Protein AF-A0A379WR60-F1 (afdb_monomer)

Organism: Salmonella enterica I (NCBI:txid59201)

Solvent-accessible surface area (backbone atoms only — not comparable to full-atom values): 6809 Å² total; per-residue (Å²): 126,82,72,54,61,69,66,51,46,56,56,52,48,65,55,46,52,59,52,52,48,51,50,52,58,60,55,70,70,40,70,63,60,55,54,53,50,61,67,33,69,66,49,44,49,53,51,50,51,51,50,53,49,47,68,53,49,50,59,51,50,49,53,54,48,50,52,51,53,48,48,66,72,74,48,94,53,94,61,50,64,58,55,52,50,64,67,46,44,69,74,69,53,58,86,59,55,64,56,51,50,47,49,70,70,61,49,63,66,61,64,63,68,76,75,113

pLDDT: mean 79.37, std 12.52, range [49.56, 97.25]

Structure (mmCIF, N/CA/C/O backbone):
data_AF-A0A379WR60-F1
#
_entry.id   AF-A0A379WR60-F1
#
loop_
_atom_site.group_PDB
_atom_site.id
_atom_site.type_symbol
_atom_site.label_atom_id
_atom_site.label_alt_id
_atom_site.label_comp_id
_atom_site.label_asym_id
_atom_site.label_entity_id
_atom_site.label_seq_id
_atom_site.pdbx_PDB_ins_code
_atom_site.Cartn_x
_atom_site.Cartn_y
_atom_site.Cartn_z
_atom_site.occupancy
_atom_site.B_iso_or_equiv
_atom_site.auth_seq_id
_atom_site.auth_comp_id
_atom_site.auth_asym_id
_atom_site.auth_atom_id
_atom_site.pdbx_PDB_model_num
ATOM 1 N N . MET A 1 1 ? -24.476 6.659 -25.187 1.00 49.56 1 MET A N 1
ATOM 2 C CA . MET A 1 1 ? -23.759 5.457 -24.701 1.00 49.56 1 MET A CA 1
ATOM 3 C C . MET A 1 1 ? -22.477 5.166 -25.487 1.00 49.56 1 MET A C 1
ATOM 5 O O . MET A 1 1 ? -21.475 4.909 -24.850 1.00 49.56 1 MET A O 1
ATOM 9 N N . VAL A 1 2 ? -22.439 5.271 -26.826 1.00 54.91 2 VAL A N 1
ATOM 10 C CA . VAL A 1 2 ? -21.188 5.108 -27.624 1.00 54.91 2 VAL A CA 1
ATOM 11 C C . VAL A 1 2 ? -20.344 6.402 -27.727 1.00 54.91 2 VAL A C 1
ATOM 13 O O . VAL A 1 2 ? -19.205 6.383 -28.180 1.00 54.91 2 VAL A O 1
ATOM 16 N N . SER A 1 3 ? -20.872 7.548 -27.285 1.00 53.28 3 SER A N 1
ATOM 17 C CA . SER A 1 3 ? -20.223 8.864 -27.402 1.00 53.28 3 SER A CA 1
ATOM 18 C C . SER A 1 3 ? -19.249 9.232 -26.273 1.00 53.28 3 SER A C 1
ATOM 20 O O . SER A 1 3 ? -18.449 10.141 -26.486 1.00 53.28 3 SER A O 1
ATOM 22 N N . ASP A 1 4 ? -19.283 8.555 -25.116 1.00 58.62 4 ASP A N 1
ATOM 23 C CA . ASP A 1 4 ? -18.373 8.842 -23.985 1.00 58.62 4 ASP A CA 1
ATOM 24 C C . ASP A 1 4 ? -16.976 8.247 -24.199 1.00 58.62 4 ASP A C 1
ATOM 26 O O . ASP A 1 4 ? -15.970 8.918 -23.981 1.00 58.62 4 ASP A O 1
ATOM 30 N N . TRP A 1 5 ? -16.905 7.073 -24.836 1.00 58.62 5 TRP A N 1
ATOM 31 C CA . TRP A 1 5 ? -15.660 6.350 -25.129 1.00 58.62 5 TRP A CA 1
ATOM 32 C C . TRP A 1 5 ? -14.585 7.184 -25.851 1.00 58.62 5 TRP A C 1
ATOM 34 O O . TRP A 1 5 ? -13.394 6.929 -25.699 1.00 58.62 5 TRP A O 1
ATOM 44 N N . ARG A 1 6 ? -14.974 8.198 -26.638 1.00 61.84 6 ARG A N 1
ATOM 45 C CA . ARG A 1 6 ? -14.028 9.069 -27.359 1.00 61.84 6 ARG A CA 1
ATOM 46 C C . ARG A 1 6 ? -13.465 10.210 -26.499 1.00 61.84 6 ARG A C 1
ATOM 48 O O . ARG A 1 6 ? -12.386 10.700 -26.820 1.00 61.84 6 ARG A O 1
ATOM 55 N N . ARG A 1 7 ? -14.152 10.629 -25.428 1.00 61.25 7 ARG A N 1
ATOM 56 C CA . ARG A 1 7 ? -13.618 11.604 -24.454 1.00 61.25 7 ARG A CA 1
ATOM 57 C C . ARG A 1 7 ? -12.682 10.923 -23.452 1.00 61.25 7 ARG A C 1
ATOM 59 O O . ARG A 1 7 ? -11.645 11.490 -23.117 1.00 61.25 7 ARG A O 1
ATOM 66 N N . ASP A 1 8 ? -12.984 9.680 -23.088 1.00 60.25 8 ASP A N 1
ATOM 67 C CA . ASP A 1 8 ? -12.204 8.894 -22.122 1.00 60.25 8 ASP A CA 1
ATOM 68 C C . ASP A 1 8 ? -10.953 8.265 -22.761 1.00 60.25 8 ASP A C 1
ATOM 70 O O . ASP A 1 8 ? -9.937 8.055 -22.095 1.00 60.25 8 ASP A O 1
ATOM 74 N N . ALA A 1 9 ? -10.982 8.029 -24.081 1.00 63.75 9 ALA A N 1
ATOM 75 C CA . ALA A 1 9 ? -9.830 7.546 -24.845 1.00 63.75 9 ALA A CA 1
ATOM 76 C C . ALA A 1 9 ? -8.605 8.468 -24.721 1.00 63.75 9 ALA A C 1
ATOM 78 O O . ALA A 1 9 ? -7.477 7.981 -24.697 1.00 63.75 9 ALA A O 1
ATOM 79 N N . GLY A 1 10 ? -8.807 9.785 -24.581 1.00 67.00 10 GLY A N 1
ATOM 80 C CA . GLY A 1 10 ? -7.714 10.730 -24.335 1.00 67.00 10 GLY A CA 1
ATOM 81 C C . GLY A 1 10 ? -6.991 10.465 -23.009 1.00 67.00 10 GLY A C 1
ATOM 82 O O . GLY A 1 10 ? -5.765 10.519 -22.958 1.00 67.00 10 GLY A O 1
ATOM 83 N N . LEU A 1 11 ? -7.733 10.099 -21.959 1.00 73.56 11 LEU A N 1
ATOM 84 C CA . LEU A 1 11 ? -7.172 9.760 -20.645 1.00 73.56 11 LEU A CA 1
ATOM 85 C C . LEU A 1 11 ? -6.415 8.428 -20.687 1.00 73.56 11 LEU A C 1
ATOM 87 O O . LEU A 1 11 ? -5.320 8.323 -20.136 1.00 73.56 11 LEU A O 1
ATOM 91 N N . GLY A 1 12 ? -6.962 7.437 -21.399 1.00 75.56 12 GLY A N 1
ATOM 92 C CA . GLY A 1 12 ? -6.289 6.159 -21.632 1.00 75.56 12 GLY A CA 1
ATOM 93 C C . GLY A 1 12 ? -4.956 6.335 -22.359 1.00 75.56 12 GLY A C 1
ATOM 94 O O . GLY A 1 12 ? -3.951 5.773 -21.938 1.00 75.56 12 GLY A O 1
ATOM 95 N N . VAL A 1 13 ? -4.909 7.173 -23.397 1.00 77.12 13 VAL A N 1
ATOM 96 C CA . VAL A 1 13 ? -3.669 7.458 -24.140 1.00 77.12 13 VAL A CA 1
ATOM 97 C C . VAL A 1 13 ? -2.638 8.170 -23.259 1.00 77.12 13 VAL A C 1
ATOM 99 O O . VAL A 1 13 ? -1.478 7.765 -23.252 1.00 77.12 13 VAL A O 1
ATOM 102 N N . ILE A 1 14 ? -3.042 9.168 -22.466 1.00 82.25 14 ILE A N 1
ATOM 103 C CA . ILE A 1 14 ? -2.129 9.886 -21.557 1.00 82.25 14 ILE A CA 1
ATOM 104 C C . ILE A 1 14 ? -1.527 8.950 -20.496 1.00 82.25 14 ILE A C 1
ATOM 106 O O . ILE A 1 14 ? -0.368 9.126 -20.127 1.00 82.25 14 ILE A O 1
ATOM 110 N N . LEU A 1 15 ? -2.272 7.942 -20.033 1.00 83.50 15 LEU A N 1
ATOM 111 C CA . LEU A 1 15 ? -1.778 6.949 -19.074 1.00 83.50 15 LEU A CA 1
ATOM 112 C C . LEU A 1 15 ? -0.913 5.863 -19.739 1.00 83.50 15 LEU A C 1
ATOM 114 O O . LEU A 1 15 ? 0.106 5.445 -19.188 1.00 83.50 15 LEU A O 1
ATOM 118 N N . LEU A 1 16 ? -1.300 5.409 -20.934 1.00 85.06 16 LEU A N 1
ATOM 119 C CA . LEU A 1 16 ? -0.630 4.319 -21.648 1.00 85.06 16 LEU A CA 1
ATOM 120 C C . LEU A 1 16 ? 0.703 4.748 -22.268 1.00 85.06 16 LEU A C 1
ATOM 122 O O . LEU A 1 16 ? 1.637 3.951 -22.282 1.00 85.06 16 LEU A O 1
ATOM 126 N N . VAL A 1 17 ? 0.822 5.989 -22.749 1.00 86.56 17 VAL A N 1
ATOM 127 C CA . VAL A 1 17 ? 2.059 6.513 -23.357 1.00 86.56 17 VAL A CA 1
ATOM 128 C C . VAL A 1 17 ? 3.279 6.399 -22.424 1.00 86.56 17 VAL A C 1
ATOM 130 O O . VAL A 1 17 ? 4.262 5.781 -22.840 1.00 86.56 17 VAL A O 1
ATOM 133 N N . PRO A 1 18 ? 3.268 6.915 -21.176 1.00 86.19 18 PRO A N 1
ATOM 134 C CA . PRO A 1 18 ? 4.410 6.782 -20.274 1.00 86.19 18 PRO A CA 1
ATOM 135 C C . PRO A 1 18 ? 4.625 5.335 -19.828 1.00 86.19 18 PRO A C 1
ATOM 137 O O . PRO A 1 18 ? 5.768 4.918 -19.668 1.00 86.19 18 PRO A O 1
ATOM 140 N N . MET A 1 19 ? 3.557 4.543 -19.689 1.00 86.31 19 MET A N 1
ATOM 141 C CA . MET A 1 19 ? 3.677 3.126 -19.354 1.00 86.31 19 MET A CA 1
ATOM 142 C C . MET A 1 19 ? 4.462 2.383 -20.442 1.00 86.31 19 MET A C 1
ATOM 144 O O . MET A 1 19 ? 5.486 1.768 -20.151 1.00 86.31 19 MET A O 1
ATOM 148 N N . ILE A 1 20 ? 4.050 2.517 -21.707 1.00 85.19 20 ILE A N 1
ATOM 149 C CA . ILE A 1 20 ? 4.739 1.916 -22.857 1.00 85.19 20 ILE A CA 1
ATOM 150 C C . ILE A 1 20 ? 6.171 2.447 -22.964 1.00 85.19 20 ILE A C 1
ATOM 152 O O . ILE A 1 20 ? 7.082 1.664 -23.215 1.00 85.19 20 ILE A O 1
ATOM 156 N N . TYR A 1 21 ? 6.397 3.742 -22.730 1.00 85.00 21 TYR A N 1
ATOM 157 C CA . TYR A 1 21 ? 7.737 4.332 -22.763 1.00 85.00 21 TYR A CA 1
ATOM 158 C C . TYR A 1 21 ? 8.679 3.707 -21.723 1.00 85.00 21 TYR A C 1
ATOM 160 O O . TYR A 1 21 ? 9.807 3.347 -22.060 1.00 85.00 21 TYR A O 1
ATOM 168 N N . ILE A 1 22 ? 8.208 3.501 -20.488 1.00 84.69 22 ILE A N 1
ATOM 169 C CA . ILE A 1 22 ? 8.973 2.820 -19.433 1.00 84.69 22 ILE A CA 1
ATOM 170 C C . ILE A 1 22 ? 9.271 1.372 -19.836 1.00 84.69 22 ILE A C 1
ATOM 172 O O . ILE A 1 22 ? 10.406 0.926 -19.688 1.00 84.69 22 ILE A O 1
ATOM 176 N N . PHE A 1 23 ? 8.295 0.650 -20.399 1.00 82.69 23 PHE A N 1
ATOM 177 C CA . PHE A 1 23 ? 8.506 -0.712 -20.899 1.00 82.69 23 PHE A CA 1
ATOM 178 C C . PHE A 1 23 ? 9.556 -0.746 -22.016 1.00 82.69 23 PHE A C 1
ATOM 180 O O . PHE A 1 23 ? 10.526 -1.496 -21.923 1.00 82.69 23 PHE A O 1
ATOM 187 N N . VAL A 1 24 ? 9.430 0.101 -23.039 1.00 80.81 24 VAL A N 1
ATOM 188 C CA . VAL A 1 24 ? 10.409 0.173 -24.131 1.00 80.81 24 VAL A CA 1
ATOM 189 C C . VAL A 1 24 ? 11.794 0.488 -23.573 1.00 80.81 24 VAL A C 1
ATOM 191 O O . VAL A 1 24 ? 12.745 -0.212 -23.909 1.00 80.81 24 VAL A O 1
ATOM 194 N N . GLN A 1 25 ? 11.928 1.461 -22.671 1.00 76.50 25 GLN A N 1
ATOM 195 C CA . GLN A 1 25 ? 13.215 1.839 -22.085 1.00 76.50 25 GLN A CA 1
ATOM 196 C C . GLN A 1 25 ? 13.818 0.735 -21.194 1.00 76.50 25 GLN A C 1
ATOM 198 O O . GLN A 1 25 ? 15.031 0.516 -21.233 1.00 76.50 25 GLN A O 1
ATOM 203 N N . ALA A 1 26 ? 12.985 0.006 -20.446 1.00 72.31 26 ALA A N 1
ATOM 204 C CA . ALA A 1 26 ? 13.401 -1.126 -19.619 1.00 72.31 26 ALA A CA 1
ATOM 20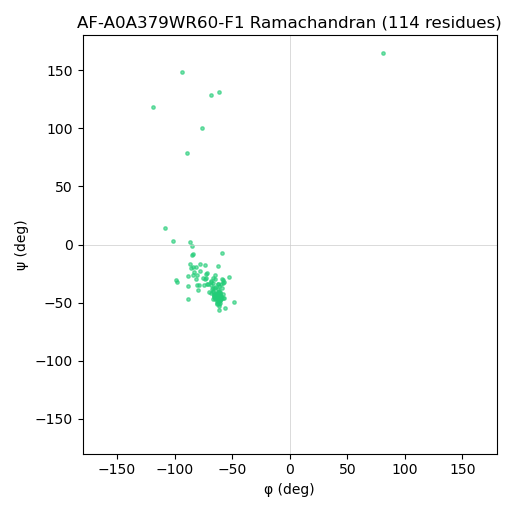5 C C . ALA A 1 26 ? 13.906 -2.309 -20.464 1.00 72.31 26 ALA A C 1
ATOM 207 O O . ALA A 1 26 ? 14.920 -2.916 -20.123 1.00 72.31 26 ALA A O 1
ATOM 208 N N . PHE A 1 27 ? 13.258 -2.597 -21.598 1.00 69.75 27 PHE A N 1
ATOM 209 C CA . PHE A 1 27 ? 13.670 -3.666 -22.516 1.00 69.75 27 PHE A CA 1
ATOM 210 C C . PHE A 1 27 ? 14.769 -3.237 -23.508 1.00 69.75 27 PHE A C 1
ATOM 212 O O . PHE A 1 27 ? 15.491 -4.092 -24.021 1.00 69.75 27 PHE A O 1
ATOM 219 N N . SER A 1 28 ? 14.968 -1.932 -23.735 1.00 64.75 28 SER A N 1
ATOM 220 C CA . SER A 1 28 ? 15.986 -1.393 -24.661 1.00 64.75 28 SER A CA 1
ATOM 221 C C . SER A 1 28 ? 17.424 -1.686 -24.229 1.00 64.75 28 SER A C 1
ATOM 223 O O . SER A 1 28 ? 18.313 -1.760 -25.071 1.00 64.75 28 SER A O 1
ATOM 225 N N . LYS A 1 29 ? 17.671 -1.866 -22.924 1.00 61.97 29 LYS A N 1
ATOM 226 C CA . LYS A 1 29 ? 18.993 -2.243 -22.392 1.00 61.97 29 LYS A CA 1
ATOM 227 C C . LYS A 1 29 ? 19.249 -3.763 -22.420 1.00 61.97 29 LYS A C 1
ATOM 229 O O . LYS A 1 29 ? 20.341 -4.196 -22.063 1.00 61.97 29 LYS A O 1
ATOM 234 N N . GLY A 1 30 ? 18.281 -4.563 -22.883 1.00 67.06 30 GLY A N 1
ATOM 235 C CA . GLY A 1 30 ? 18.343 -6.026 -22.935 1.00 67.06 30 GLY A CA 1
ATOM 236 C C . GLY A 1 30 ? 18.030 -6.712 -21.596 1.00 67.06 30 GLY A C 1
ATOM 237 O O . GLY A 1 30 ? 18.049 -6.096 -20.535 1.00 67.06 30 GLY A O 1
ATOM 238 N N . LEU A 1 31 ? 17.759 -8.023 -21.638 1.00 65.31 31 LEU A N 1
ATOM 239 C CA . LEU A 1 31 ? 17.496 -8.851 -20.444 1.00 65.31 31 LEU A CA 1
ATOM 240 C C . LEU A 1 31 ? 18.763 -9.146 -19.618 1.00 65.31 31 LEU A C 1
ATOM 242 O O . LEU A 1 31 ? 18.672 -9.520 -18.453 1.00 65.31 31 LEU A O 1
ATOM 246 N N . MET A 1 32 ? 19.948 -8.965 -20.210 1.00 65.38 32 MET A N 1
ATOM 247 C CA . MET A 1 32 ? 21.240 -9.255 -19.580 1.00 65.38 32 MET A CA 1
ATOM 248 C C . MET A 1 32 ? 21.522 -8.387 -18.340 1.00 65.38 32 MET A C 1
ATOM 250 O O . MET A 1 32 ? 21.792 -8.958 -17.285 1.00 65.38 32 MET A O 1
ATOM 254 N N . PRO A 1 33 ? 21.404 -7.043 -18.387 1.00 68.44 33 PRO A N 1
ATOM 255 C CA . PRO A 1 33 ? 21.557 -6.224 -17.187 1.00 68.44 33 PRO A CA 1
ATOM 256 C C . PRO A 1 33 ? 20.469 -6.495 -16.144 1.00 68.44 33 PRO A C 1
ATOM 258 O O . PRO A 1 33 ? 20.744 -6.376 -14.958 1.00 68.44 33 PRO A O 1
ATOM 261 N N . VAL A 1 34 ? 19.256 -6.899 -16.540 1.00 65.25 34 VAL A N 1
ATOM 262 C CA . VAL A 1 34 ? 18.200 -7.271 -15.580 1.00 65.25 34 VAL A CA 1
ATOM 263 C C . VAL A 1 34 ? 18.591 -8.532 -14.810 1.00 65.25 34 VAL A C 1
ATOM 265 O O . VAL A 1 34 ? 18.489 -8.545 -13.588 1.00 65.25 34 VAL A O 1
ATOM 268 N N . LEU A 1 35 ? 19.100 -9.565 -15.491 1.00 68.00 35 LEU A N 1
ATOM 269 C CA . LEU A 1 35 ? 19.599 -10.774 -14.825 1.00 68.00 35 LEU A CA 1
ATOM 270 C C . LEU A 1 35 ? 20.824 -10.494 -13.944 1.00 68.00 35 LEU A C 1
ATOM 272 O O . LEU A 1 35 ? 20.929 -11.069 -12.866 1.00 68.00 35 LEU A O 1
ATOM 276 N N . GLN A 1 36 ? 21.727 -9.611 -14.376 1.00 71.25 36 GLN A N 1
ATOM 277 C CA . GLN A 1 36 ? 22.896 -9.222 -13.580 1.00 71.25 36 GLN A CA 1
ATOM 278 C C . GLN A 1 36 ? 22.495 -8.459 -12.311 1.00 71.25 36 GLN A C 1
ATOM 280 O O . GLN A 1 36 ? 22.979 -8.796 -11.239 1.00 71.25 36 GLN A O 1
ATOM 285 N N . ASN A 1 37 ? 21.557 -7.510 -12.407 1.00 70.19 37 ASN A N 1
ATOM 286 C CA . ASN A 1 37 ? 21.034 -6.788 -11.240 1.00 70.19 37 ASN A CA 1
ATOM 287 C C . ASN A 1 37 ? 20.210 -7.701 -10.317 1.00 70.19 37 ASN A C 1
ATOM 289 O O . ASN A 1 37 ? 20.252 -7.549 -9.105 1.00 70.19 37 ASN A O 1
ATOM 293 N N . LEU A 1 38 ? 19.475 -8.678 -10.862 1.00 68.62 38 LEU A N 1
ATOM 294 C CA . LEU A 1 38 ? 18.766 -9.675 -10.050 1.00 68.62 38 LEU A CA 1
ATOM 295 C C . LEU A 1 38 ? 19.721 -10.599 -9.283 1.00 68.62 38 LEU A C 1
ATOM 297 O O . LEU A 1 38 ? 19.342 -11.111 -8.234 1.00 68.62 38 LEU A O 1
ATOM 301 N N . ALA A 1 39 ? 20.925 -10.833 -9.808 1.00 73.31 39 ALA A N 1
ATOM 302 C CA . ALA A 1 39 ? 21.957 -11.632 -9.154 1.00 73.31 39 ALA A CA 1
ATOM 303 C C . ALA A 1 39 ? 22.794 -10.830 -8.141 1.00 73.31 39 ALA A C 1
ATOM 305 O O . ALA A 1 39 ? 23.583 -11.428 -7.407 1.00 73.31 39 ALA A O 1
ATOM 306 N N . ASP A 1 40 ? 22.625 -9.506 -8.086 1.00 80.62 40 ASP A N 1
ATOM 307 C CA . ASP A 1 40 ? 23.313 -8.651 -7.124 1.00 80.62 40 ASP A CA 1
ATOM 308 C C . ASP A 1 40 ? 22.790 -8.945 -5.702 1.00 80.62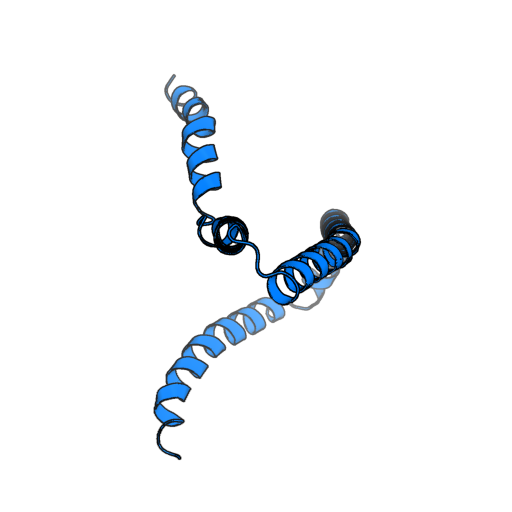 40 ASP A C 1
ATOM 310 O O . ASP A 1 40 ? 21.569 -8.944 -5.473 1.00 80.62 40 ASP A O 1
ATOM 314 N N . PRO A 1 41 ? 23.670 -9.209 -4.717 1.00 80.31 41 PRO A N 1
ATOM 315 C CA . PRO A 1 41 ? 23.259 -9.556 -3.358 1.00 80.31 41 PRO A CA 1
ATOM 316 C C . PRO A 1 41 ? 22.387 -8.483 -2.696 1.00 80.31 41 PRO A C 1
ATOM 318 O O . PRO A 1 41 ? 21.502 -8.835 -1.910 1.00 80.31 41 PRO A O 1
ATOM 321 N N . ASP A 1 42 ? 22.578 -7.208 -3.043 1.00 83.06 42 ASP A N 1
ATOM 322 C CA . ASP A 1 42 ? 21.791 -6.090 -2.514 1.00 83.06 42 ASP A CA 1
ATOM 323 C C . ASP A 1 42 ? 20.335 -6.128 -2.997 1.00 83.06 42 ASP A C 1
ATOM 325 O O . ASP A 1 42 ? 19.401 -5.943 -2.211 1.00 83.06 42 ASP A O 1
ATOM 329 N N . MET A 1 43 ? 20.116 -6.441 -4.278 1.00 85.75 43 MET A N 1
ATOM 330 C CA . MET A 1 43 ? 18.775 -6.562 -4.852 1.00 85.75 43 MET A CA 1
ATOM 331 C C . MET A 1 43 ? 18.028 -7.756 -4.249 1.00 85.75 43 MET A C 1
ATOM 333 O O . MET A 1 43 ? 16.853 -7.641 -3.890 1.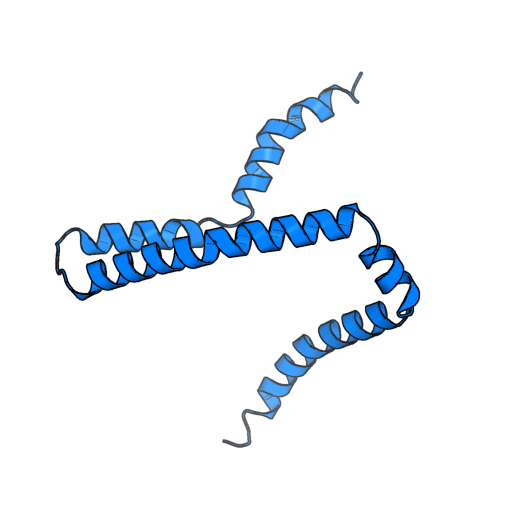00 85.75 43 MET A O 1
ATOM 337 N N . LEU A 1 44 ? 18.716 -8.883 -4.056 1.00 86.69 44 LEU A N 1
ATOM 338 C CA . LEU A 1 44 ? 18.145 -10.059 -3.396 1.00 86.69 44 LEU A CA 1
ATOM 339 C C . LEU A 1 44 ? 17.785 -9.780 -1.931 1.00 86.69 44 LEU A C 1
ATOM 341 O O . LEU A 1 44 ? 16.708 -10.183 -1.486 1.00 86.69 44 LEU A O 1
ATOM 345 N N . HIS A 1 45 ? 18.634 -9.060 -1.191 1.00 89.31 45 HIS A N 1
ATOM 346 C CA . HIS A 1 45 ? 18.337 -8.662 0.189 1.00 89.31 45 HIS A CA 1
ATOM 347 C C . HIS A 1 45 ? 17.12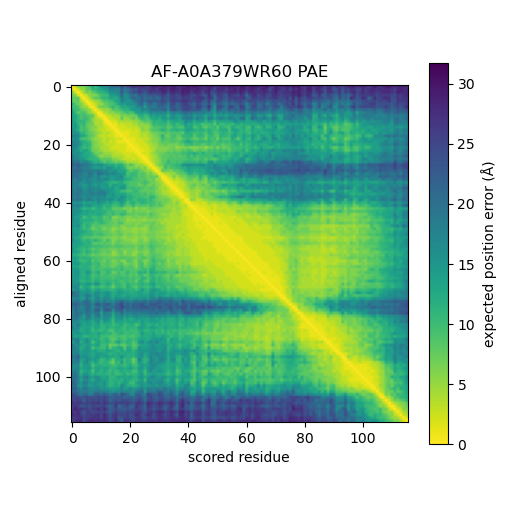6 -7.729 0.264 1.00 89.31 45 HIS A C 1
ATOM 349 O O . HIS A 1 45 ? 16.255 -7.925 1.114 1.00 89.31 45 HIS A O 1
ATOM 355 N N . ALA A 1 46 ? 17.020 -6.758 -0.646 1.00 91.12 46 ALA A N 1
ATOM 356 C CA . ALA A 1 46 ? 15.870 -5.860 -0.709 1.00 91.12 46 ALA A CA 1
ATOM 357 C C . ALA A 1 46 ? 14.558 -6.613 -0.999 1.00 91.12 46 ALA A C 1
ATOM 359 O O . ALA A 1 46 ? 13.531 -6.342 -0.364 1.00 91.12 46 ALA A O 1
ATOM 360 N N . ILE A 1 47 ? 14.589 -7.595 -1.909 1.00 91.12 47 ILE A N 1
ATOM 361 C CA . ILE A 1 47 ? 13.432 -8.451 -2.208 1.00 91.12 47 ILE A CA 1
ATOM 362 C C . ILE A 1 47 ? 13.048 -9.270 -0.971 1.00 91.12 47 ILE A C 1
ATOM 364 O O . ILE A 1 47 ? 11.881 -9.263 -0.578 1.00 91.12 47 ILE A O 1
ATOM 368 N N . TRP A 1 48 ? 14.011 -9.923 -0.314 1.00 92.88 48 TRP A N 1
ATOM 369 C CA . TRP A 1 48 ? 13.753 -10.719 0.890 1.00 92.88 48 TRP A CA 1
ATOM 370 C C . TRP A 1 48 ? 13.179 -9.895 2.040 1.00 92.88 48 TRP A C 1
ATOM 372 O O . TRP A 1 48 ? 12.218 -10.332 2.672 1.00 92.88 48 TRP A O 1
ATOM 382 N N . LEU A 1 49 ? 13.715 -8.697 2.285 1.00 94.38 49 LEU A N 1
ATOM 383 C CA . LEU A 1 49 ? 13.176 -7.776 3.286 1.00 94.38 49 LEU A CA 1
ATOM 384 C C . LEU A 1 49 ? 11.732 -7.403 2.965 1.00 94.38 49 LEU A C 1
ATOM 386 O O . LEU A 1 49 ? 10.873 -7.479 3.838 1.00 94.38 49 LEU A O 1
ATOM 390 N N . THR A 1 50 ? 11.443 -7.065 1.710 1.00 94.88 50 THR A N 1
ATOM 391 C CA . THR A 1 50 ? 10.084 -6.713 1.278 1.00 94.88 50 THR A CA 1
ATOM 392 C C . THR A 1 50 ? 9.118 -7.881 1.463 1.00 94.88 50 THR A C 1
ATOM 394 O O . THR A 1 50 ? 8.020 -7.691 1.982 1.00 94.88 50 THR A O 1
ATOM 397 N N . VAL A 1 51 ? 9.530 -9.097 1.091 1.00 96.31 51 VAL A N 1
ATOM 398 C CA . VAL A 1 51 ? 8.725 -10.316 1.266 1.00 96.31 51 VAL A CA 1
ATOM 399 C C . VAL A 1 51 ? 8.489 -10.610 2.744 1.00 96.31 51 VAL A C 1
ATOM 401 O O . VAL A 1 51 ? 7.356 -10.886 3.125 1.00 96.31 51 VAL A O 1
ATOM 404 N N . LEU A 1 52 ? 9.516 -10.511 3.589 1.00 96.69 52 LEU A N 1
ATOM 405 C CA . LEU A 1 52 ? 9.401 -10.733 5.031 1.00 96.69 52 LEU A CA 1
ATOM 406 C C . LEU A 1 52 ? 8.473 -9.698 5.679 1.00 96.69 52 LEU A C 1
ATOM 408 O O . LEU A 1 52 ? 7.591 -10.060 6.460 1.00 96.69 52 LEU A O 1
ATOM 412 N N . ILE A 1 53 ? 8.623 -8.423 5.311 1.00 97.25 53 ILE A N 1
ATOM 413 C CA . ILE A 1 53 ? 7.741 -7.343 5.763 1.00 97.25 53 ILE A CA 1
ATOM 414 C C . ILE A 1 53 ? 6.308 -7.622 5.316 1.00 97.25 53 ILE A C 1
ATOM 416 O O . ILE A 1 53 ? 5.405 -7.554 6.142 1.00 97.25 53 ILE A O 1
ATOM 420 N N . ALA A 1 54 ? 6.081 -7.978 4.050 1.00 96.94 54 ALA A N 1
ATOM 421 C CA . ALA A 1 54 ? 4.748 -8.285 3.541 1.00 96.94 54 ALA A CA 1
ATOM 422 C C . ALA A 1 54 ? 4.128 -9.494 4.258 1.00 96.94 54 ALA A C 1
ATOM 424 O O . ALA A 1 54 ? 2.963 -9.443 4.648 1.00 96.94 54 ALA A O 1
ATOM 425 N N . LEU A 1 55 ? 4.910 -10.550 4.495 1.00 97.19 55 LEU A N 1
ATOM 426 C CA . LEU A 1 55 ? 4.456 -11.765 5.169 1.00 97.19 55 LEU A CA 1
ATOM 427 C C . LEU A 1 55 ? 3.948 -11.488 6.589 1.00 97.19 55 LEU A C 1
ATOM 429 O O . LEU A 1 55 ? 3.012 -12.144 7.031 1.00 97.19 55 LEU A O 1
ATOM 433 N N . ILE A 1 56 ? 4.540 -10.520 7.292 1.00 96.94 56 ILE A N 1
ATOM 434 C CA . ILE A 1 56 ? 4.124 -10.128 8.645 1.00 96.94 56 ILE A CA 1
ATOM 435 C C . ILE A 1 56 ? 3.030 -9.053 8.590 1.00 96.94 56 ILE A C 1
ATOM 437 O O . ILE A 1 56 ? 2.010 -9.164 9.267 1.00 96.94 56 ILE A O 1
ATOM 441 N N . ALA A 1 57 ? 3.210 -8.017 7.773 1.00 96.62 57 ALA A N 1
ATOM 442 C CA . ALA A 1 57 ? 2.314 -6.867 7.718 1.00 96.62 57 ALA A CA 1
ATOM 443 C C . ALA A 1 57 ? 0.930 -7.229 7.170 1.00 96.62 57 ALA A C 1
ATOM 445 O O . ALA A 1 57 ? -0.068 -6.726 7.677 1.00 96.62 57 ALA A O 1
ATOM 446 N N . VAL A 1 58 ? 0.839 -8.111 6.170 1.00 97.06 58 VAL A N 1
ATOM 447 C CA . VAL A 1 58 ? -0.443 -8.516 5.571 1.00 97.06 58 VAL A CA 1
ATOM 448 C C . VAL A 1 58 ? -1.375 -9.194 6.584 1.00 97.06 58 VAL A C 1
ATOM 450 O O . VAL A 1 58 ? -2.489 -8.695 6.752 1.00 97.06 58 VAL A O 1
ATOM 453 N N . PRO A 1 59 ? -0.991 -10.280 7.286 1.00 97.19 59 PRO A N 1
ATOM 454 C CA . PRO A 1 59 ? -1.883 -10.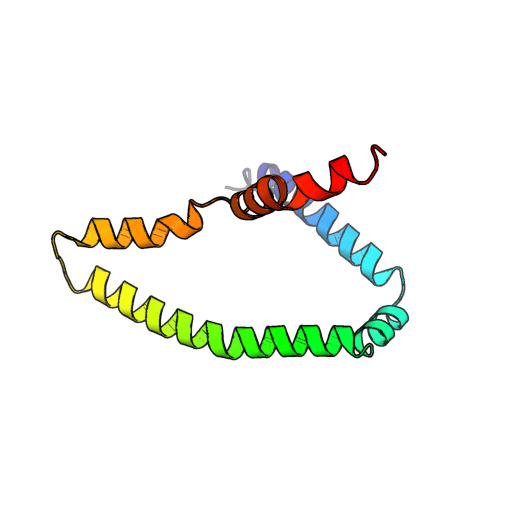918 8.252 1.00 97.19 59 PRO A CA 1
ATOM 455 C C . PRO A 1 59 ? -2.196 -10.003 9.436 1.00 97.19 59 PRO A C 1
ATOM 457 O O . PRO A 1 59 ? -3.336 -9.979 9.892 1.00 97.19 59 PRO A O 1
ATOM 460 N N . VAL A 1 60 ? -1.228 -9.207 9.899 1.00 96.69 60 VAL A N 1
ATOM 461 C CA . VAL A 1 60 ? -1.457 -8.227 10.970 1.00 96.69 60 VAL A CA 1
ATOM 462 C C . VAL A 1 60 ? -2.502 -7.192 10.536 1.00 96.69 60 VAL A C 1
ATOM 464 O O . VAL A 1 60 ? -3.510 -7.021 11.222 1.00 96.69 60 VAL A O 1
ATOM 467 N N . ASN A 1 61 ? -2.331 -6.568 9.367 1.00 94.88 61 ASN A N 1
ATOM 468 C CA . ASN A 1 61 ? -3.287 -5.600 8.822 1.00 94.88 61 ASN A CA 1
ATOM 469 C C . ASN A 1 61 ? -4.663 -6.226 8.576 1.00 94.88 61 ASN A C 1
ATOM 471 O O . ASN A 1 61 ? -5.680 -5.575 8.802 1.00 94.88 61 ASN A O 1
ATOM 475 N N . LEU A 1 62 ? -4.709 -7.490 8.151 1.00 96.38 62 LEU A N 1
ATOM 476 C CA . LEU A 1 62 ? -5.953 -8.219 7.932 1.00 96.38 62 LEU A CA 1
ATOM 477 C C . LEU A 1 62 ? -6.700 -8.463 9.249 1.00 96.38 62 LEU A C 1
ATOM 479 O O . LEU A 1 62 ? -7.891 -8.169 9.330 1.00 96.38 62 LEU A O 1
ATOM 483 N N . VAL A 1 63 ? -6.016 -8.930 10.298 1.00 96.50 63 VAL A N 1
ATOM 484 C CA . VAL A 1 63 ? -6.631 -9.152 11.618 1.00 96.50 63 VAL A CA 1
ATOM 485 C C . VAL A 1 63 ? -7.133 -7.835 12.211 1.00 96.50 63 VAL A C 1
ATOM 487 O O . VAL A 1 63 ? -8.303 -7.747 12.583 1.00 96.50 63 VAL A O 1
ATOM 490 N N . PHE A 1 64 ? -6.299 -6.791 12.251 1.00 92.94 64 PHE A N 1
ATOM 491 C CA . PHE A 1 64 ? -6.714 -5.483 12.771 1.00 92.94 64 PHE A CA 1
ATOM 492 C C . PHE A 1 64 ? -7.842 -4.861 11.943 1.00 92.94 64 PHE A C 1
ATOM 494 O O . PHE A 1 64 ? -8.813 -4.363 12.513 1.00 92.94 64 PHE A O 1
ATOM 501 N N . GLY A 1 65 ? -7.760 -4.934 10.614 1.00 90.38 65 GLY A N 1
ATOM 502 C CA . GLY A 1 65 ? -8.787 -4.412 9.716 1.00 90.38 65 GLY A CA 1
ATOM 503 C C . GLY A 1 65 ? -10.137 -5.102 9.910 1.00 90.38 65 GLY A C 1
ATOM 504 O O . GLY A 1 65 ? -11.159 -4.426 10.030 1.00 90.38 65 GLY A O 1
ATOM 505 N N . ILE A 1 66 ? -10.150 -6.435 10.018 1.00 94.00 66 ILE A N 1
ATOM 506 C CA . ILE A 1 66 ? -11.377 -7.206 10.263 1.00 94.00 66 ILE A CA 1
ATOM 507 C C . ILE A 1 66 ? -11.949 -6.894 11.648 1.00 94.00 66 ILE A C 1
ATOM 509 O O . ILE A 1 66 ? -13.155 -6.680 11.764 1.00 94.00 66 ILE A O 1
ATOM 513 N N . LEU A 1 67 ? -11.110 -6.823 12.688 1.00 91.06 67 LEU A N 1
ATOM 514 C CA . LEU A 1 67 ? -11.554 -6.482 14.044 1.00 91.06 67 LEU A CA 1
ATOM 515 C C . LEU A 1 67 ? -12.189 -5.087 14.098 1.00 91.06 67 LEU A C 1
ATOM 517 O O . LEU A 1 67 ? -13.264 -4.926 14.677 1.00 91.06 67 LEU A O 1
ATOM 521 N N . LEU A 1 68 ? -11.569 -4.091 13.459 1.00 88.50 68 LEU A N 1
ATOM 522 C CA . LEU A 1 68 ? -12.097 -2.728 13.375 1.00 88.50 68 LEU A CA 1
ATOM 523 C C . LEU A 1 68 ? -13.412 -2.677 12.588 1.00 88.50 68 LEU A C 1
ATOM 525 O O . LEU A 1 68 ? -14.385 -2.087 13.059 1.00 88.50 68 LEU A O 1
ATOM 529 N N . ALA A 1 69 ? -13.475 -3.333 11.426 1.00 88.56 69 ALA A N 1
ATOM 530 C CA . ALA A 1 69 ? -14.691 -3.403 10.619 1.00 88.56 69 ALA A CA 1
ATOM 531 C C . ALA A 1 69 ? -15.842 -4.079 11.382 1.00 88.56 69 ALA A C 1
ATOM 533 O O . ALA A 1 69 ? -1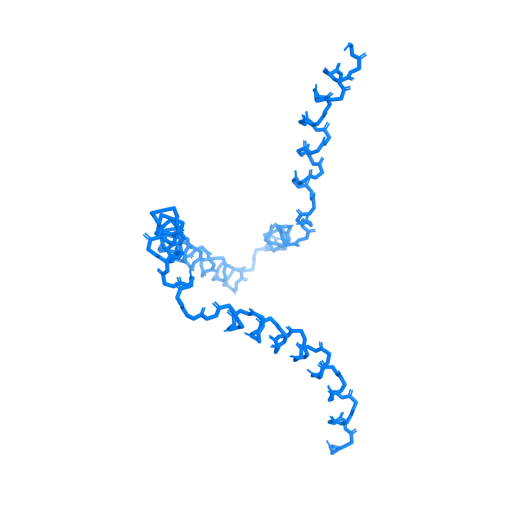6.982 -3.603 11.363 1.00 88.56 69 ALA A O 1
ATOM 534 N N . TRP A 1 70 ? -15.546 -5.160 12.107 1.00 89.94 70 TRP A N 1
ATOM 535 C CA . TRP A 1 70 ? -16.519 -5.858 12.9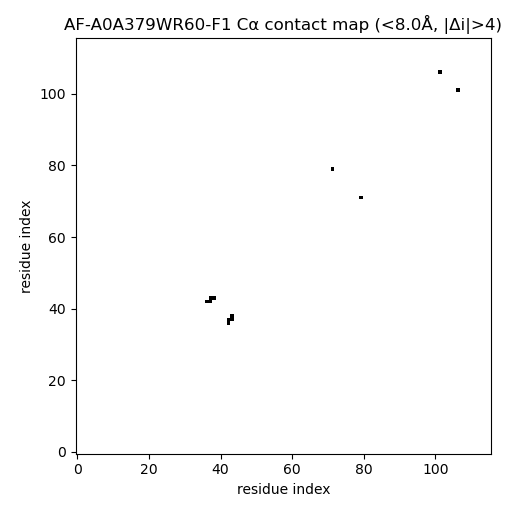41 1.00 89.94 70 TRP A CA 1
ATOM 536 C C . TRP A 1 70 ? -17.003 -4.986 14.106 1.00 89.94 70 TRP A C 1
ATOM 538 O O . TRP A 1 70 ? -18.208 -4.893 14.344 1.00 89.94 70 TRP A O 1
ATOM 548 N N . LEU A 1 71 ? -16.096 -4.270 14.777 1.00 85.62 71 LEU A N 1
ATOM 549 C CA . LEU A 1 71 ? -16.438 -3.352 15.866 1.00 85.62 71 LEU A CA 1
ATOM 550 C C . LEU A 1 71 ? -17.372 -2.225 15.392 1.00 85.62 71 LEU A C 1
ATOM 552 O O . LEU A 1 71 ? -18.400 -1.964 16.017 1.00 85.62 71 LEU A O 1
ATOM 556 N N . VAL A 1 72 ? -17.041 -1.590 14.265 1.00 83.94 72 VAL A N 1
ATOM 557 C CA . VAL A 1 72 ? -17.773 -0.440 13.701 1.00 83.94 72 VAL A CA 1
ATOM 558 C C . VAL A 1 72 ? -19.162 -0.819 13.182 1.00 83.94 72 VAL A C 1
ATOM 560 O O . VAL A 1 72 ? -20.065 0.022 13.192 1.00 83.94 72 VAL A O 1
ATOM 563 N N . THR A 1 73 ? -19.338 -2.049 12.693 1.00 84.44 73 THR A N 1
ATOM 564 C CA . THR A 1 73 ? -20.618 -2.531 12.146 1.00 84.44 73 THR A CA 1
ATOM 565 C C . THR A 1 73 ? -21.523 -3.142 13.210 1.00 84.44 73 THR A C 1
ATOM 567 O O . THR A 1 73 ? -22.741 -2.979 13.132 1.00 84.44 73 THR A O 1
ATOM 570 N N . ARG A 1 74 ? -20.959 -3.842 14.204 1.00 76.94 74 ARG A N 1
ATOM 571 C CA . ARG A 1 74 ? -21.743 -4.573 15.208 1.00 76.94 74 ARG A CA 1
ATOM 572 C C . ARG A 1 74 ? -22.128 -3.725 16.416 1.00 76.94 74 ARG A C 1
ATOM 574 O O . ARG A 1 74 ? -23.157 -4.011 17.025 1.00 76.94 74 ARG A O 1
ATOM 581 N N . PHE A 1 75 ? -21.353 -2.695 16.757 1.00 73.88 75 PHE A N 1
ATOM 582 C CA . PHE A 1 75 ? -21.612 -1.887 17.943 1.00 73.88 75 PHE A CA 1
ATOM 583 C C . PHE A 1 75 ? -21.886 -0.413 17.621 1.00 73.88 75 PHE A C 1
ATOM 585 O O . PHE A 1 75 ? -21.029 0.320 17.128 1.00 73.88 75 PHE A O 1
ATOM 592 N N . ASN A 1 76 ? -23.086 0.051 17.977 1.00 63.31 76 ASN A N 1
ATOM 593 C CA . ASN A 1 76 ? -23.461 1.463 17.931 1.00 63.31 76 ASN A CA 1
ATOM 594 C C . ASN A 1 76 ? -23.114 2.143 19.263 1.00 63.31 76 ASN A C 1
ATOM 596 O O . ASN A 1 76 ? -23.975 2.341 20.117 1.00 63.31 76 ASN A O 1
ATOM 600 N N . PHE A 1 77 ? -21.837 2.479 19.452 1.00 70.31 77 PHE A N 1
ATOM 601 C CA . PHE A 1 77 ? -21.387 3.302 20.579 1.00 70.31 77 PHE A CA 1
ATOM 602 C C . PHE A 1 77 ? -21.331 4.790 20.187 1.00 70.31 77 PHE A C 1
ATOM 604 O O . PHE A 1 77 ? -20.968 5.098 19.049 1.00 70.31 77 PHE A O 1
ATOM 611 N N . PRO A 1 78 ? -21.568 5.734 21.119 1.00 69.50 78 PRO A N 1
ATOM 612 C CA . PRO A 1 78 ? -21.439 7.171 20.845 1.00 69.50 78 PRO A CA 1
ATOM 613 C C . PRO A 1 78 ? -20.006 7.603 20.458 1.00 69.50 78 PRO A C 1
ATOM 615 O O . PRO A 1 78 ? -19.828 8.638 19.829 1.00 69.50 78 PRO A O 1
ATOM 618 N N . GLY A 1 79 ? -18.979 6.794 20.764 1.00 75.56 79 GLY A N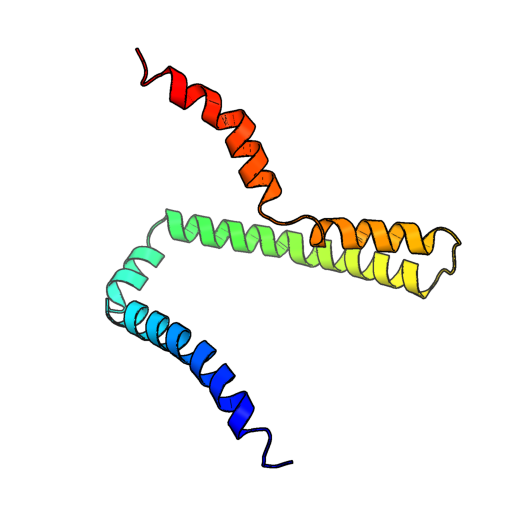 1
ATOM 619 C CA . GLY A 1 79 ? -17.577 7.022 20.371 1.00 75.56 79 GLY A CA 1
ATOM 620 C C . GLY A 1 79 ? -17.176 6.484 18.987 1.00 75.56 79 GLY A C 1
ATOM 621 O O . GLY A 1 79 ? -16.014 6.601 18.600 1.00 75.56 79 GLY A O 1
ATOM 622 N N . ARG A 1 80 ? -18.106 5.897 18.219 1.00 79.19 80 ARG A N 1
ATOM 623 C CA . ARG A 1 80 ? -17.835 5.305 16.892 1.00 79.19 80 ARG A CA 1
ATOM 624 C C . ARG A 1 80 ? -17.254 6.312 15.895 1.00 79.19 80 ARG A C 1
ATOM 626 O O . ARG A 1 80 ? -16.384 5.960 15.105 1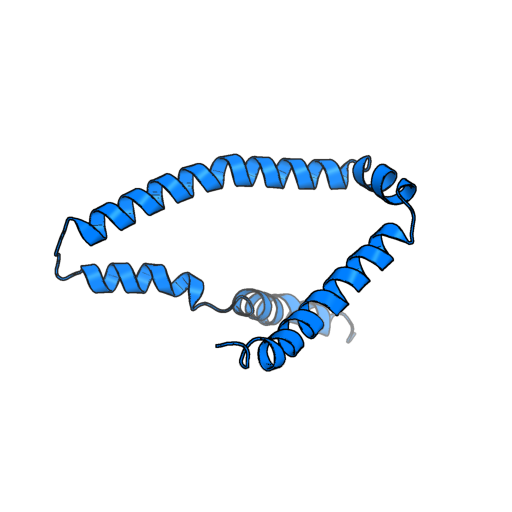.00 79.19 80 ARG A O 1
ATOM 633 N N . GLN A 1 81 ? -17.717 7.560 15.939 1.00 79.75 81 GLN A N 1
ATOM 634 C CA . GLN A 1 81 ? -17.253 8.606 15.027 1.00 79.75 81 GLN A CA 1
ATOM 635 C C . GLN A 1 81 ? -15.815 9.045 15.325 1.00 79.75 81 GLN A C 1
ATOM 637 O O . GLN A 1 81 ? -15.062 9.283 14.389 1.00 79.75 81 GLN A O 1
ATOM 642 N N . LEU A 1 82 ? -15.411 9.048 16.603 1.00 83.44 82 LEU A N 1
ATOM 643 C CA . LEU A 1 82 ? -14.020 9.284 16.998 1.00 83.44 82 LEU A CA 1
ATOM 644 C C . LEU A 1 82 ? -13.093 8.201 16.434 1.00 83.44 82 LEU A C 1
ATOM 646 O O . LEU A 1 82 ? -12.086 8.528 15.814 1.00 83.44 82 LEU A O 1
ATOM 650 N N . LEU A 1 83 ? -13.460 6.922 16.576 1.00 84.81 83 LEU A N 1
ATOM 651 C CA . LEU A 1 83 ? -12.684 5.810 16.014 1.00 84.81 83 LEU A CA 1
ATOM 652 C C . LEU A 1 83 ? -12.505 5.940 14.497 1.00 84.81 83 LEU A C 1
ATOM 654 O O . LEU A 1 83 ? -11.386 5.815 14.018 1.00 84.81 83 LEU A O 1
ATOM 658 N N . LEU A 1 84 ? -13.573 6.247 13.754 1.00 85.38 84 LEU A N 1
ATOM 659 C CA . LEU A 1 84 ? -13.491 6.459 12.303 1.00 85.38 84 LEU A CA 1
ATOM 660 C C . LEU A 1 84 ? -12.548 7.612 11.947 1.00 85.38 84 LEU A C 1
ATOM 662 O O . LEU A 1 84 ? -11.657 7.434 11.124 1.00 85.38 84 LEU A O 1
ATOM 666 N N . THR A 1 85 ? -12.663 8.756 12.630 1.00 87.25 85 THR A N 1
ATOM 667 C CA . THR A 1 85 ? -11.741 9.875 12.390 1.00 87.25 85 THR A CA 1
ATOM 668 C C . THR A 1 85 ? -10.290 9.511 12.696 1.00 87.25 85 THR A C 1
ATOM 670 O O . THR A 1 85 ? -9.418 9.873 11.917 1.00 87.25 85 THR A O 1
ATOM 673 N N . LEU A 1 86 ? -10.008 8.753 13.765 1.00 87.69 86 LEU A N 1
ATOM 674 C CA . LEU A 1 86 ? -8.643 8.295 14.050 1.00 87.69 86 LEU A CA 1
ATOM 675 C C . LEU A 1 86 ? -8.074 7.389 12.948 1.00 87.69 86 LEU A C 1
ATOM 677 O O . LEU A 1 86 ? -6.873 7.443 12.689 1.00 87.69 86 LEU A O 1
ATOM 681 N N . LEU A 1 87 ? -8.916 6.580 12.303 1.00 85.44 87 LEU A N 1
ATOM 682 C CA . LEU A 1 87 ? -8.507 5.695 11.210 1.00 85.44 87 LEU A CA 1
ATOM 683 C C . LEU A 1 87 ? -8.227 6.447 9.901 1.00 85.44 87 LEU A C 1
ATOM 685 O O . LEU A 1 87 ? -7.368 6.014 9.137 1.00 85.44 87 LEU A O 1
ATOM 689 N N . ASP A 1 88 ? -8.897 7.576 9.663 1.00 87.25 88 ASP A N 1
ATOM 690 C CA . ASP A 1 88 ? -8.714 8.386 8.450 1.00 87.25 88 ASP A CA 1
ATOM 691 C C . ASP A 1 88 ? -7.525 9.359 8.542 1.00 87.25 88 ASP A C 1
ATOM 693 O O . ASP A 1 88 ? -6.921 9.708 7.524 1.00 87.25 88 ASP A O 1
ATOM 697 N N . ILE A 1 89 ? -7.137 9.772 9.757 1.00 88.06 89 ILE A N 1
ATOM 698 C CA . ILE A 1 89 ? -5.976 10.648 10.003 1.00 88.06 89 ILE A CA 1
ATOM 699 C C . ILE A 1 89 ? -4.696 10.197 9.276 1.00 88.06 89 ILE A C 1
ATOM 701 O O . ILE A 1 89 ? -4.099 11.043 8.611 1.00 88.06 89 ILE A O 1
ATOM 705 N N . PRO A 1 90 ? -4.240 8.930 9.336 1.00 84.06 90 PRO A N 1
ATOM 706 C CA . PRO A 1 90 ? -3.016 8.525 8.642 1.00 84.06 90 PRO A CA 1
ATOM 707 C C . PRO A 1 90 ? -3.073 8.749 7.124 1.00 84.06 90 PRO A C 1
ATOM 709 O O . PRO A 1 90 ? -2.039 9.021 6.521 1.00 84.06 90 PRO A O 1
ATOM 712 N N . PHE A 1 91 ? -4.258 8.689 6.510 1.00 78.81 91 PHE A N 1
ATOM 713 C CA . PHE A 1 91 ? -4.435 8.966 5.082 1.00 78.81 91 PHE A CA 1
ATOM 714 C C . PHE A 1 91 ? -4.526 10.464 4.776 1.00 78.81 91 PHE A C 1
ATOM 716 O O . PHE A 1 91 ? -4.114 10.901 3.703 1.00 78.81 91 PHE A O 1
ATOM 723 N N . ALA A 1 92 ? -5.033 11.264 5.717 1.00 84.94 92 ALA A N 1
ATOM 724 C CA . ALA A 1 92 ? -5.051 12.723 5.610 1.00 84.94 92 ALA A CA 1
ATOM 725 C C . ALA A 1 92 ? -3.651 13.344 5.776 1.00 84.94 92 ALA A C 1
ATOM 727 O O . ALA A 1 92 ? -3.375 14.448 5.301 1.00 84.94 92 ALA A O 1
ATOM 728 N N . VAL A 1 93 ? -2.757 12.633 6.457 1.00 86.88 93 VAL A N 1
ATOM 729 C CA . VAL A 1 93 ? -1.388 13.054 6.727 1.00 86.88 93 VAL A CA 1
ATOM 730 C C . VAL A 1 93 ? -0.533 12.878 5.455 1.00 86.88 93 VAL A C 1
ATOM 732 O O . VAL A 1 93 ? -0.096 11.788 5.100 1.00 86.88 93 VAL A O 1
ATOM 735 N N . SER A 1 94 ? -0.304 13.985 4.739 1.00 86.25 94 SER A N 1
ATOM 736 C CA . SER A 1 94 ? 0.387 14.005 3.437 1.00 86.25 94 SER A CA 1
ATOM 737 C C . SER A 1 94 ? 1.832 13.498 3.514 1.00 86.25 94 SER A C 1
ATOM 739 O O . SER A 1 94 ? 2.598 14.046 4.301 1.00 86.25 94 SER A O 1
ATOM 741 N N . PRO A 1 95 ? 2.286 12.583 2.637 1.00 83.25 95 PRO A N 1
ATOM 742 C CA . PRO A 1 95 ? 3.618 11.963 2.701 1.00 83.25 95 PRO A CA 1
ATOM 743 C C . PRO A 1 95 ? 4.802 12.944 2.638 1.00 83.25 95 PRO A C 1
ATOM 745 O O . PRO A 1 95 ? 5.943 12.539 2.836 1.00 83.25 95 PRO A O 1
ATOM 748 N N . VAL A 1 96 ? 4.559 14.234 2.386 1.00 87.75 96 VAL A N 1
ATOM 749 C CA . VAL A 1 96 ? 5.572 15.293 2.455 1.00 87.75 96 VAL A CA 1
ATOM 750 C C . VAL A 1 96 ? 5.980 15.649 3.893 1.00 87.75 96 VAL A C 1
ATOM 752 O O . VAL A 1 96 ? 7.094 16.126 4.092 1.00 87.75 96 VAL A O 1
ATOM 755 N N . TRP A 1 97 ? 5.132 15.422 4.905 1.00 87.88 97 TRP A N 1
ATOM 756 C CA . TRP A 1 97 ? 5.403 15.841 6.292 1.00 87.88 97 TRP A CA 1
ATOM 757 C C . TRP A 1 97 ? 6.703 15.271 6.900 1.00 87.88 97 TRP A C 1
ATOM 759 O O . TRP A 1 97 ? 7.428 16.051 7.524 1.00 87.88 97 TRP A O 1
ATOM 769 N N . PRO A 1 98 ? 7.076 13.982 6.715 1.00 87.00 98 PRO A N 1
ATOM 770 C CA . PRO A 1 98 ? 8.304 13.448 7.293 1.00 87.00 98 PRO A CA 1
ATOM 771 C C . PRO A 1 98 ? 9.523 14.006 6.559 1.00 87.00 98 PRO A C 1
ATOM 773 O O . PRO A 1 98 ? 10.547 14.274 7.178 1.00 87.00 98 PRO A O 1
ATOM 776 N N . VAL A 1 99 ? 9.402 14.241 5.247 1.00 87.12 99 VAL A N 1
ATOM 777 C CA . VAL A 1 99 ? 10.457 14.838 4.420 1.00 87.12 99 VAL A CA 1
ATOM 778 C C . VAL A 1 99 ? 10.727 16.274 4.864 1.00 87.12 99 VAL A C 1
ATOM 780 O O . VAL A 1 99 ? 11.881 16.640 5.063 1.00 87.12 99 VAL A O 1
ATOM 783 N N . TRP A 1 100 ? 9.682 17.075 5.090 1.00 87.88 100 TRP A N 1
ATOM 784 C CA . TRP A 1 100 ? 9.819 18.429 5.637 1.00 87.88 100 TRP A CA 1
ATOM 785 C C . TRP A 1 100 ? 10.431 18.428 7.037 1.00 87.88 100 TRP A C 1
ATOM 787 O O . TRP A 1 100 ? 11.309 19.242 7.309 1.00 87.88 100 TRP A O 1
ATOM 797 N N . PHE A 1 101 ? 10.021 17.500 7.904 1.00 87.31 101 PHE A N 1
ATOM 798 C CA . PHE A 1 101 ? 10.585 17.370 9.246 1.00 87.31 101 PHE A CA 1
ATOM 799 C C . PHE A 1 101 ? 12.086 17.041 9.205 1.00 87.31 101 PHE A C 1
ATOM 801 O O . PHE A 1 101 ? 12.884 17.731 9.840 1.00 87.31 101 PHE A O 1
ATOM 808 N N . ILE A 1 102 ? 12.487 16.054 8.397 1.00 87.94 102 ILE A N 1
ATOM 809 C CA . ILE A 1 102 ? 13.897 15.691 8.204 1.00 87.94 102 ILE A CA 1
ATOM 810 C C . ILE A 1 102 ? 14.669 16.864 7.589 1.00 87.94 102 ILE A C 1
ATOM 812 O O . ILE A 1 102 ? 15.743 17.201 8.074 1.00 87.94 102 ILE A O 1
ATOM 816 N N . CYS A 1 103 ? 14.130 17.544 6.575 1.00 82.06 103 CYS A N 1
ATOM 817 C CA . CYS A 1 103 ? 14.786 18.709 5.979 1.00 82.06 103 CYS A CA 1
ATOM 818 C C . CYS A 1 103 ? 14.976 19.852 6.986 1.00 82.06 103 CYS A C 1
ATOM 820 O O . CYS A 1 103 ? 16.077 20.378 7.111 1.00 82.06 103 CYS A O 1
ATOM 822 N N . CYS A 1 104 ? 13.945 20.231 7.739 1.00 82.44 104 CYS A N 1
ATOM 823 C CA . CYS A 1 104 ? 14.049 21.317 8.715 1.00 82.44 104 CYS A CA 1
ATOM 824 C C . CYS A 1 104 ? 14.978 20.982 9.890 1.00 82.44 104 CYS A C 1
ATOM 826 O O . CYS A 1 104 ? 15.627 21.889 10.407 1.00 82.44 104 CYS A O 1
ATOM 828 N N . PHE A 1 105 ? 15.054 19.716 10.310 1.00 81.12 105 PHE A N 1
ATOM 829 C CA . PHE A 1 105 ? 15.793 19.325 11.513 1.00 81.12 105 PHE A CA 1
ATOM 830 C C . PHE A 1 105 ? 17.205 18.782 11.232 1.00 81.12 105 PHE A C 1
ATOM 832 O O . PHE A 1 105 ? 18.115 19.005 12.025 1.00 81.12 105 PHE A O 1
ATOM 839 N N . MET A 1 106 ? 17.416 18.106 10.097 1.00 76.25 106 MET A N 1
ATOM 840 C CA . MET A 1 106 ? 18.674 17.425 9.749 1.00 76.25 106 MET A CA 1
ATOM 841 C C . MET A 1 106 ? 19.574 18.244 8.807 1.00 76.25 106 MET A C 1
ATOM 843 O O . MET A 1 106 ? 20.792 18.141 8.885 1.00 76.25 106 MET A O 1
ATOM 847 N N . VAL A 1 107 ? 19.011 19.078 7.924 1.00 68.56 107 VAL A N 1
ATOM 848 C CA . VAL A 1 107 ? 19.786 19.906 6.971 1.00 68.56 107 VAL A CA 1
ATOM 849 C C . VAL A 1 107 ? 20.439 21.174 7.571 1.00 68.56 107 VAL A C 1
ATOM 851 O O . VAL A 1 107 ? 21.377 21.679 6.946 1.00 68.56 107 VAL A O 1
ATOM 854 N N . PRO A 1 108 ? 20.078 21.706 8.764 1.00 65.38 108 PRO A N 1
ATOM 855 C CA . PRO A 1 108 ? 20.780 22.863 9.322 1.00 65.38 108 PRO A CA 1
ATOM 856 C C . PRO A 1 108 ? 22.283 22.635 9.516 1.00 65.38 108 PRO A C 1
ATOM 858 O O . PRO A 1 108 ? 23.052 23.568 9.322 1.00 65.38 108 PRO A O 1
ATOM 861 N N . THR A 1 109 ? 22.731 21.418 9.837 1.00 59.59 109 THR A N 1
ATOM 862 C CA . THR A 1 109 ? 24.149 21.115 10.117 1.00 59.59 109 THR A CA 1
ATOM 863 C C . THR A 1 109 ? 25.041 21.113 8.875 1.00 59.59 109 THR A C 1
ATOM 865 O O . THR A 1 109 ? 26.212 21.469 8.978 1.00 59.59 109 THR A O 1
ATOM 868 N N . ALA A 1 110 ? 24.514 20.793 7.690 1.00 55.34 110 ALA A N 1
ATOM 869 C CA . ALA A 1 110 ? 25.311 20.751 6.459 1.00 55.34 110 ALA A CA 1
ATOM 870 C C . ALA A 1 110 ? 25.641 22.151 5.907 1.00 55.34 110 ALA A C 1
ATOM 872 O O . ALA A 1 110 ? 26.680 22.347 5.277 1.00 55.34 110 ALA A O 1
ATOM 873 N N . ARG A 1 111 ? 24.780 23.147 6.161 1.00 56.69 111 ARG A N 1
ATOM 874 C CA . ARG A 1 111 ? 24.932 24.499 5.595 1.00 56.69 111 ARG A CA 1
ATOM 875 C C . ARG A 1 111 ? 25.989 25.351 6.307 1.00 56.69 111 ARG A C 1
ATOM 877 O O . ARG A 1 111 ? 26.517 26.271 5.695 1.00 56.69 111 ARG A O 1
ATOM 884 N N . TRP A 1 112 ? 26.320 25.032 7.559 1.00 55.59 112 TRP A N 1
ATOM 885 C CA . TRP A 1 112 ? 27.386 25.702 8.320 1.00 55.59 112 TRP A CA 1
ATOM 886 C C . TRP A 1 112 ? 28.777 25.100 8.072 1.00 55.59 112 TRP A C 1
ATOM 888 O O . TRP A 1 112 ? 29.771 25.777 8.302 1.00 55.59 112 TRP A O 1
ATOM 898 N N . ALA A 1 113 ? 28.861 23.860 7.574 1.00 59.81 113 ALA A N 1
ATOM 899 C CA . ALA A 1 113 ? 30.127 23.163 7.323 1.00 59.81 113 ALA A CA 1
ATOM 900 C C . ALA A 1 113 ? 30.808 23.546 5.991 1.00 59.81 113 ALA A C 1
ATOM 902 O O . ALA A 1 113 ? 32.000 23.320 5.835 1.00 59.81 113 ALA A O 1
ATOM 903 N N . LEU A 1 114 ? 30.066 24.122 5.038 1.00 63.47 114 LEU A N 1
ATOM 904 C CA . LEU A 1 114 ? 30.577 24.586 3.734 1.00 63.47 114 LEU A CA 1
ATOM 905 C C . LEU A 1 114 ? 30.789 26.112 3.675 1.00 63.47 114 LEU A C 1
ATOM 907 O O . LEU A 1 114 ? 31.107 26.647 2.617 1.00 63.47 114 LEU A O 1
ATOM 911 N N . ALA A 1 115 ? 30.561 26.815 4.790 1.00 61.28 115 ALA A N 1
ATOM 912 C CA . ALA A 1 115 ? 30.668 28.271 4.905 1.00 61.28 115 ALA A CA 1
ATOM 913 C C . ALA A 1 115 ? 31.895 28.730 5.728 1.00 61.28 115 ALA A C 1
ATOM 915 O O . ALA A 1 115 ? 31.942 29.890 6.136 1.00 61.28 115 ALA A O 1
ATOM 916 N N . GLY A 1 116 ? 32.849 27.826 5.987 1.00 56.97 116 GLY A N 1
ATOM 917 C CA . GLY A 1 116 ? 34.122 28.087 6.668 1.00 56.97 116 GLY A CA 1
ATOM 918 C C . GLY A 1 116 ? 35.310 27.783 5.772 1.00 56.97 116 GLY A C 1
ATOM 919 O O . GLY A 1 116 ? 35.244 26.751 5.068 1.00 56.97 116 GLY A O 1
#

Foldseek 3Di:
DVPVCVVCVVVVCVVVVVVVVVVCVVPVVPCVVVVVCCPPVVVVVVVVVVVVCCVVVVVVCVVVVVVLVCCLVVDDDPCSVVSVVVVCVVVVPDPCVVVVVCCVPVVVVVVVVVVD

Sequence (116 aa):
MVSDWRRDAGLGVILLVPMIYIFVQAFSKGLMPVLQNLADPDMLHAIWLTVLIALIAVPVNLVFGILLAWLVTRFNFPGRQLLLTLLDIPFAVSPVWPVWFICCFMVPTARWALAG

Radius of gyration: 23.73 Å; Cα contacts (8 Å, |Δi|>4): 6; chains: 1; bounding box: 58×40×48 Å

InterPro domains:
  IPR000515 ABC transporter type 1, transmembrane domain MetI-like [PS50928] (47-116)
  IPR005667 Sulphate ABC transporter permease protein 2 [PTHR30406] (12-96)
  IPR035906 MetI-like superfamily [G3DSA:1.10.3720.10] (9-114)
  IPR035906 MetI-like superfamily [SSF161098] (11-108)

Mean predicted aligned error: 12.08 Å

Secondary structure (DSSP, 8-state):
--SSHHHHHHHHHHHHHHHHHHHHHHHHT-HHHHHHHHTSHHHHHHHHHHHHHHHHHHHHHHHHHHHHHHHHHH---TTHHHHHHHHHHHHHS-THHHHHHHHHHHTHHHHHHT--